Protein AF-K6VKT1-F1 (afdb_monomer_lite)

InterPro domains:
  IPR013321 Arc-type ribbon-helix-helix [G3DSA:1.10.1220.10] (5-89)

Structure (mmCIF, N/CA/C/O backbone):
data_AF-K6VKT1-F1
#
_entry.id   AF-K6VKT1-F1
#
loop_
_atom_site.group_PDB
_atom_site.id
_atom_site.type_symbol
_atom_site.label_atom_id
_atom_site.label_alt_id
_atom_site.label_comp_id
_atom_site.label_asym_id
_atom_site.label_entity_id
_atom_site.label_seq_id
_atom_site.pdbx_PDB_ins_code
_atom_site.Cartn_x
_atom_site.Cartn_y
_atom_site.Cartn_z
_atom_site.occupancy
_atom_site.B_iso_or_equiv
_atom_site.auth_seq_id
_atom_site.auth_comp_id
_atom_site.auth_asym_id
_atom_site.auth_atom_id
_atom_site.pdbx_PDB_model_num
ATOM 1 N N . MET A 1 1 ? -1.128 16.093 -6.378 1.00 46.22 1 MET A N 1
ATOM 2 C CA . MET A 1 1 ? -1.323 15.614 -4.992 1.00 46.22 1 MET A CA 1
ATOM 3 C C . MET A 1 1 ? -2.640 16.176 -4.493 1.00 46.22 1 MET A C 1
ATOM 5 O O . MET A 1 1 ? -2.759 17.392 -4.426 1.00 46.22 1 MET A O 1
ATOM 9 N N . SER A 1 2 ? -3.628 15.325 -4.219 1.00 62.34 2 SER A N 1
ATOM 10 C CA . SER A 1 2 ? -4.856 15.766 -3.548 1.00 62.34 2 SER A CA 1
ATOM 11 C C . SER A 1 2 ? -4.564 15.954 -2.062 1.00 62.34 2 SER A C 1
ATOM 13 O O . SER A 1 2 ? -3.916 15.103 -1.451 1.00 62.34 2 SER A O 1
ATOM 15 N N . LEU A 1 3 ? -5.033 17.053 -1.475 1.00 80.62 3 LEU A N 1
ATOM 16 C CA . LEU A 1 3 ? -5.015 17.238 -0.026 1.00 80.62 3 LEU A CA 1
ATOM 17 C C . LEU A 1 3 ? -5.959 16.215 0.635 1.00 80.62 3 LEU A C 1
ATOM 19 O O . LEU A 1 3 ? -6.937 15.764 0.035 1.00 80.62 3 LEU A O 1
ATOM 23 N N . MET A 1 4 ? -5.648 15.811 1.870 1.00 86.62 4 MET A N 1
ATOM 24 C CA . MET A 1 4 ? -6.509 14.919 2.657 1.00 86.62 4 MET A CA 1
ATOM 25 C C . MET A 1 4 ? -7.665 15.729 3.258 1.00 86.62 4 MET A C 1
ATOM 27 O O . MET A 1 4 ? -7.544 16.265 4.356 1.00 86.62 4 MET A O 1
ATOM 31 N N . GLU A 1 5 ? -8.778 15.845 2.540 1.00 91.12 5 GLU A N 1
ATOM 32 C CA . GLU A 1 5 ? -9.859 16.777 2.909 1.00 91.12 5 GLU A CA 1
ATOM 33 C C . GLU A 1 5 ? -10.912 16.186 3.859 1.00 91.12 5 GLU A C 1
ATOM 35 O O . GLU A 1 5 ? -11.642 16.921 4.522 1.00 91.12 5 GLU A O 1
ATOM 40 N N . ARG A 1 6 ? -11.017 14.853 3.938 1.00 89.56 6 ARG A N 1
ATOM 41 C CA . ARG A 1 6 ? -12.071 14.161 4.698 1.00 89.56 6 ARG A CA 1
ATOM 42 C C . ARG A 1 6 ? -11.475 13.207 5.729 1.00 89.56 6 ARG A C 1
ATOM 44 O O . ARG A 1 6 ? -10.629 12.379 5.398 1.00 89.56 6 ARG A O 1
ATOM 51 N N . ARG A 1 7 ? -11.952 13.293 6.977 1.00 91.88 7 ARG A N 1
ATOM 52 C CA . ARG A 1 7 ? -11.559 12.398 8.078 1.00 91.88 7 ARG A CA 1
ATOM 53 C C . ARG A 1 7 ? -12.620 11.324 8.297 1.00 91.88 7 ARG A C 1
ATOM 55 O O . ARG A 1 7 ? -13.789 11.639 8.490 1.00 91.88 7 ARG A O 1
ATOM 62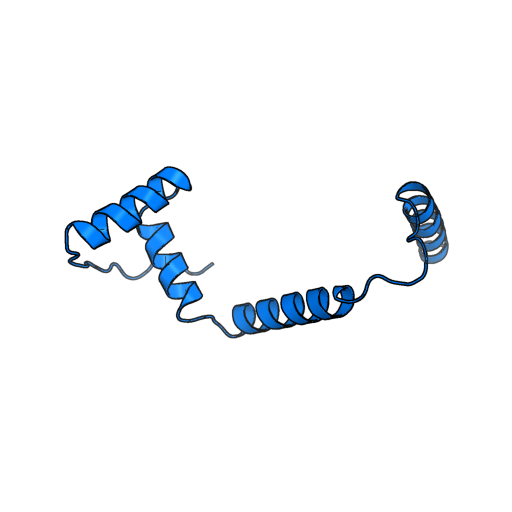 N N . LEU A 1 8 ? -12.189 10.066 8.312 1.00 90.12 8 LEU A N 1
ATOM 63 C CA . LEU A 1 8 ? -13.025 8.904 8.604 1.00 90.12 8 L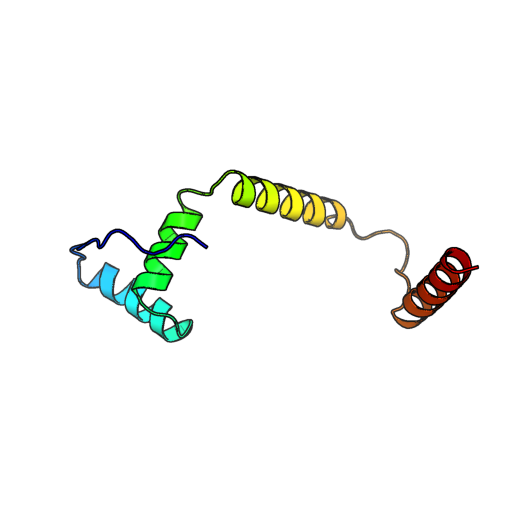EU A CA 1
ATOM 64 C C . LEU A 1 8 ? -12.712 8.369 10.008 1.00 90.12 8 LEU A C 1
ATOM 66 O O . LEU A 1 8 ? -11.543 8.260 10.381 1.00 90.12 8 LEU A O 1
ATOM 70 N N . GLN A 1 9 ? -13.749 8.006 10.763 1.00 94.44 9 GLN A N 1
ATOM 71 C CA . GLN A 1 9 ? -13.637 7.211 11.986 1.00 94.44 9 GLN A CA 1
ATOM 72 C C . GLN A 1 9 ? -14.180 5.808 11.700 1.00 94.44 9 GLN A C 1
ATOM 74 O O . GLN A 1 9 ? -15.294 5.666 11.205 1.00 94.44 9 GLN A O 1
ATOM 79 N N . LEU A 1 10 ? -13.384 4.780 11.994 1.00 92.19 10 LEU A N 1
ATOM 80 C CA . LEU A 1 10 ? -13.705 3.380 11.725 1.00 92.19 10 LEU A CA 1
ATOM 81 C C . LEU A 1 10 ? -13.569 2.573 13.016 1.00 92.19 10 LEU A C 1
ATOM 83 O O . LEU A 1 10 ? -12.575 2.713 13.725 1.00 92.19 10 LEU A O 1
ATOM 87 N N . LEU A 1 11 ? -14.553 1.723 13.303 1.00 97.00 11 LEU A N 1
ATOM 88 C CA . LEU A 1 11 ? -14.466 0.743 14.382 1.00 97.00 11 LEU A CA 1
ATOM 89 C C . LEU A 1 11 ? -13.997 -0.592 13.806 1.00 97.00 11 LEU A C 1
ATOM 91 O O . LEU A 1 11 ? -14.568 -1.096 12.840 1.00 97.00 11 LEU A O 1
ATOM 95 N N . LEU A 1 12 ? -12.950 -1.148 14.407 1.00 95.94 12 LEU A N 1
ATOM 96 C CA . LEU A 1 12 ? -12.381 -2.444 14.066 1.00 95.94 12 LEU A CA 1
ATOM 97 C C . LEU A 1 12 ? -12.433 -3.341 15.298 1.00 95.94 12 LEU A C 1
ATOM 99 O O . LEU A 1 12 ? -12.315 -2.859 16.424 1.00 95.94 12 LEU A O 1
ATOM 103 N N . ASP A 1 13 ? -12.578 -4.646 15.082 1.00 98.19 13 ASP A N 1
ATOM 104 C CA . ASP A 1 13 ? -12.271 -5.599 16.143 1.00 98.19 13 ASP A CA 1
ATOM 105 C C . ASP A 1 13 ? -10.755 -5.661 16.400 1.00 98.19 13 ASP A C 1
ATOM 107 O O . ASP A 1 13 ? -9.941 -5.162 15.612 1.00 98.19 13 ASP A O 1
ATOM 111 N N . ALA A 1 14 ? -10.382 -6.287 17.518 1.00 98.19 14 ALA A N 1
ATOM 112 C CA . ALA A 1 14 ? -8.988 -6.410 17.933 1.00 98.19 14 ALA A CA 1
ATOM 113 C C . ALA A 1 14 ? -8.129 -7.098 16.862 1.00 98.19 14 ALA A C 1
ATOM 115 O O . ALA A 1 14 ? -7.080 -6.585 16.486 1.00 98.19 14 ALA A O 1
ATOM 116 N N . ALA A 1 15 ? -8.617 -8.201 16.287 1.00 98.31 15 ALA A N 1
ATOM 117 C CA . ALA A 1 15 ? -7.867 -8.974 15.301 1.00 98.31 15 ALA A CA 1
ATOM 118 C C . ALA A 1 15 ? -7.555 -8.169 14.026 1.00 98.31 15 ALA A C 1
ATOM 120 O O . ALA A 1 15 ? -6.471 -8.293 13.454 1.00 98.31 15 ALA A O 1
ATOM 121 N N . ARG A 1 16 ? -8.493 -7.342 13.553 1.00 97.62 16 ARG A N 1
ATOM 122 C CA . ARG A 1 16 ? -8.285 -6.458 12.399 1.00 97.62 16 ARG A CA 1
ATOM 123 C C . ARG A 1 16 ? -7.351 -5.308 12.744 1.00 97.62 16 ARG A C 1
ATOM 125 O O . ARG A 1 16 ? -6.487 -4.989 11.930 1.00 97.62 16 ARG A O 1
ATOM 132 N N . TYR A 1 17 ? -7.500 -4.711 13.925 1.00 97.44 17 TYR A N 1
ATOM 133 C CA . TYR A 1 17 ? -6.596 -3.656 14.371 1.00 97.44 17 TYR A CA 1
ATOM 134 C C . TYR A 1 17 ? -5.150 -4.162 14.475 1.00 97.44 17 TYR A C 1
ATOM 136 O O . TYR A 1 17 ? -4.250 -3.536 13.918 1.00 97.44 17 TYR A O 1
ATOM 144 N N . ASP A 1 18 ? -4.934 -5.331 15.082 1.00 98.12 18 ASP A N 1
ATOM 145 C CA . ASP A 1 18 ? -3.606 -5.923 15.272 1.00 98.12 18 ASP A CA 1
ATOM 146 C C . ASP A 1 18 ? -2.898 -6.221 13.948 1.00 98.12 18 ASP A C 1
ATOM 148 O O . ASP A 1 18 ? -1.695 -5.978 13.814 1.00 98.12 18 ASP A O 1
ATOM 152 N N . LYS A 1 19 ? -3.646 -6.683 12.937 1.00 97.62 19 LYS A N 1
ATOM 153 C CA . LYS A 1 19 ? -3.117 -6.888 11.580 1.00 97.62 19 LYS A CA 1
ATOM 154 C C . LYS A 1 19 ? -2.583 -5.586 10.987 1.00 97.62 19 LYS A C 1
ATOM 156 O O . LYS A 1 19 ? -1.443 -5.542 10.534 1.00 97.62 19 LYS A O 1
ATOM 161 N N . ILE A 1 20 ? -3.376 -4.515 11.028 1.00 96.88 20 ILE A N 1
ATOM 162 C CA . ILE A 1 20 ? -2.982 -3.226 10.439 1.00 96.88 20 ILE A CA 1
ATOM 163 C C . ILE A 1 20 ? -1.857 -2.576 11.256 1.00 96.88 20 ILE A C 1
ATOM 165 O O . ILE A 1 20 ? -0.943 -1.983 10.687 1.00 96.88 20 ILE A O 1
ATOM 169 N N . ALA A 1 21 ? -1.889 -2.700 12.585 1.00 97.50 21 ALA A N 1
ATOM 170 C CA . ALA A 1 21 ? -0.849 -2.176 13.466 1.00 97.50 21 ALA A CA 1
ATOM 171 C C . ALA A 1 21 ? 0.498 -2.887 13.264 1.00 97.50 21 ALA A C 1
ATOM 173 O O . ALA A 1 21 ? 1.550 -2.247 13.330 1.00 97.50 21 ALA A O 1
ATOM 174 N N . THR A 1 22 ? 0.474 -4.196 13.007 1.00 98.31 22 THR A N 1
ATOM 175 C CA . THR A 1 22 ? 1.670 -4.973 12.658 1.00 98.31 22 THR A CA 1
ATOM 176 C C . THR A 1 22 ? 2.261 -4.499 11.334 1.00 98.31 22 THR A C 1
ATOM 178 O O . THR A 1 22 ? 3.442 -4.159 11.296 1.00 98.31 22 THR A O 1
ATOM 181 N N . GLU A 1 23 ? 1.439 -4.384 10.290 1.00 98.06 23 GLU A N 1
ATOM 182 C CA . GLU A 1 23 ? 1.875 -3.919 8.967 1.00 98.06 23 GLU A CA 1
ATOM 183 C C . GLU A 1 23 ? 2.446 -2.495 9.016 1.00 98.06 23 GLU A C 1
ATOM 185 O O . GLU A 1 23 ? 3.527 -2.219 8.498 1.00 98.06 23 GLU A O 1
ATOM 190 N N . ALA A 1 24 ? 1.763 -1.582 9.710 1.00 98.12 24 ALA A N 1
ATOM 191 C CA . ALA A 1 24 ? 2.224 -0.210 9.904 1.00 98.12 24 ALA A CA 1
ATOM 192 C C . ALA A 1 24 ? 3.617 -0.165 10.559 1.00 98.12 24 ALA A C 1
ATOM 194 O O . ALA A 1 24 ? 4.489 0.597 10.143 1.00 98.12 24 ALA A O 1
ATOM 195 N N . ARG A 1 25 ? 3.853 -1.026 11.557 1.00 98.12 25 ARG A N 1
ATOM 196 C CA . ARG A 1 25 ? 5.144 -1.120 12.247 1.00 98.12 25 ARG A CA 1
ATOM 197 C C . ARG A 1 25 ? 6.237 -1.689 11.348 1.00 98.12 25 ARG A C 1
ATOM 199 O O . ARG A 1 25 ? 7.333 -1.143 11.335 1.00 98.12 25 ARG A O 1
ATOM 206 N N . GLN A 1 26 ? 5.946 -2.764 10.618 1.00 97.88 26 GLN A N 1
ATOM 207 C CA . GLN A 1 26 ? 6.909 -3.424 9.730 1.00 97.88 26 GLN A CA 1
ATOM 208 C C . GLN A 1 26 ? 7.317 -2.530 8.555 1.00 97.88 26 GLN A C 1
ATOM 210 O O . GLN A 1 26 ? 8.493 -2.474 8.208 1.00 97.88 26 GLN A O 1
ATOM 215 N N . SER A 1 27 ? 6.369 -1.782 7.991 1.00 96.44 27 SER A N 1
ATOM 216 C CA . SER A 1 27 ? 6.612 -0.865 6.872 1.00 96.44 27 SER A CA 1
ATOM 217 C C . SER A 1 27 ? 7.105 0.528 7.295 1.00 96.44 27 SER A C 1
ATOM 219 O O . SER A 1 2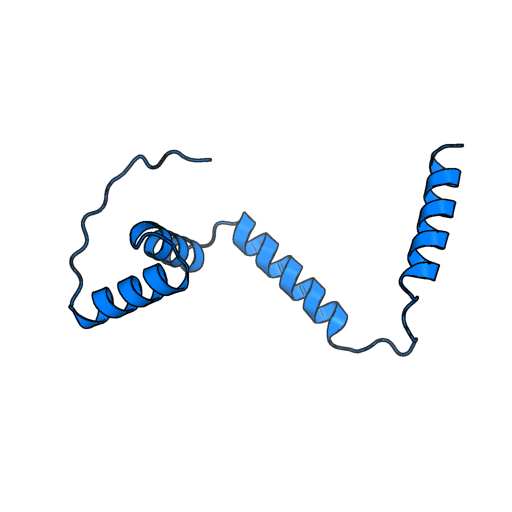7 ? 7.410 1.353 6.435 1.00 96.44 27 SER A O 1
ATOM 221 N N . GLY A 1 28 ? 7.170 0.828 8.600 1.00 97.38 28 GLY A N 1
ATOM 222 C CA . GLY A 1 28 ? 7.544 2.154 9.110 1.00 97.38 28 GLY A CA 1
ATOM 223 C C . GLY A 1 28 ? 6.533 3.257 8.761 1.00 97.38 28 GLY A C 1
ATOM 224 O O . GLY A 1 28 ? 6.884 4.436 8.709 1.00 97.38 28 GLY A O 1
ATOM 225 N N . ARG A 1 29 ? 5.277 2.890 8.486 1.00 97.00 29 ARG A N 1
ATOM 226 C CA . ARG A 1 29 ? 4.212 3.791 8.021 1.00 97.00 29 ARG A CA 1
ATOM 227 C C . ARG A 1 29 ? 3.145 3.979 9.091 1.00 97.00 29 ARG A C 1
ATOM 229 O O . ARG A 1 29 ? 3.014 3.205 10.031 1.00 97.00 29 ARG A O 1
ATOM 236 N N . SER A 1 30 ? 2.326 5.019 8.946 1.00 95.94 30 SER A N 1
ATOM 237 C CA . SER A 1 30 ? 1.156 5.179 9.818 1.00 95.94 30 SER A CA 1
ATOM 238 C C . SER A 1 30 ? 0.056 4.178 9.457 1.00 95.94 30 SER A C 1
ATOM 240 O O . SER A 1 30 ? -0.134 3.852 8.286 1.00 95.94 30 SER A O 1
ATOM 242 N N . VAL A 1 31 ? -0.752 3.778 10.445 1.00 95.50 31 VAL A N 1
ATOM 243 C CA . VAL A 1 31 ? -1.981 2.983 10.236 1.00 95.50 31 VAL A CA 1
ATOM 244 C C . VAL A 1 31 ? -2.863 3.597 9.144 1.00 95.50 31 VAL A C 1
ATOM 246 O O . VAL A 1 31 ? -3.364 2.895 8.272 1.00 95.50 31 VAL A O 1
ATOM 249 N N . ALA A 1 32 ? -3.000 4.925 9.136 1.00 94.19 32 ALA A N 1
ATOM 250 C CA . ALA A 1 32 ? -3.769 5.629 8.116 1.00 94.19 32 ALA A CA 1
ATOM 251 C C . ALA A 1 32 ? -3.170 5.472 6.706 1.00 94.19 32 ALA A C 1
ATOM 253 O O . ALA A 1 32 ? -3.918 5.387 5.738 1.00 94.19 32 ALA A O 1
ATOM 254 N N . ALA A 1 33 ? -1.841 5.418 6.570 1.00 95.19 33 ALA A N 1
ATOM 255 C CA . ALA A 1 33 ? -1.191 5.187 5.282 1.00 95.19 33 ALA A CA 1
ATOM 256 C C . ALA A 1 33 ? -1.401 3.757 4.767 1.00 95.19 33 ALA A C 1
ATOM 258 O O . ALA A 1 33 ? -1.578 3.592 3.564 1.00 95.19 33 ALA A O 1
ATOM 259 N N . VAL A 1 34 ? -1.415 2.759 5.654 1.00 96.44 34 VAL A N 1
ATOM 260 C CA . VAL A 1 34 ? -1.729 1.363 5.299 1.00 96.44 34 VAL A CA 1
ATOM 261 C C . VAL A 1 34 ? -3.188 1.233 4.854 1.00 96.44 34 VAL A C 1
ATOM 263 O O . VAL A 1 34 ? -3.477 0.622 3.832 1.00 96.44 34 VAL A O 1
ATOM 266 N N . ILE A 1 35 ? -4.121 1.866 5.577 1.00 94.88 35 ILE A N 1
ATOM 267 C CA . ILE A 1 35 ? -5.546 1.857 5.208 1.00 94.88 35 ILE A CA 1
ATOM 268 C C . ILE A 1 35 ? -5.766 2.497 3.834 1.00 94.88 35 ILE A C 1
ATOM 270 O O . ILE A 1 35 ? -6.526 1.961 3.035 1.00 94.88 35 ILE A O 1
ATOM 274 N N . ARG A 1 36 ? -5.112 3.629 3.546 1.00 92.81 36 ARG A N 1
ATOM 275 C CA . ARG A 1 36 ? -5.242 4.299 2.243 1.00 92.81 36 ARG A CA 1
ATOM 276 C C . ARG A 1 36 ? -4.731 3.444 1.098 1.00 92.81 36 ARG A C 1
ATOM 278 O O . ARG A 1 36 ? -5.453 3.271 0.133 1.00 92.81 36 ARG A O 1
ATOM 285 N N . GLU A 1 37 ? -3.565 2.832 1.248 1.00 92.69 37 GLU A N 1
ATOM 286 C CA . GLU A 1 37 ? -3.069 1.894 0.240 1.00 92.69 37 GLU A CA 1
ATOM 287 C C . GLU A 1 37 ? -4.025 0.714 0.032 1.00 92.69 37 GLU A C 1
ATOM 289 O O . GLU A 1 37 ? -4.270 0.314 -1.099 1.00 92.69 37 GLU A O 1
ATOM 294 N N . ALA A 1 38 ? -4.609 0.164 1.100 1.00 93.62 38 ALA A N 1
ATOM 295 C CA . ALA A 1 38 ? -5.598 -0.902 0.961 1.00 93.62 38 ALA A CA 1
ATOM 296 C C . ALA A 1 38 ? -6.851 -0.443 0.187 1.00 93.62 38 ALA A C 1
ATOM 298 O O . ALA A 1 38 ? -7.444 -1.242 -0.539 1.00 93.62 38 ALA A O 1
ATOM 299 N N . ILE A 1 39 ? -7.248 0.827 0.330 1.00 92.00 39 ILE A N 1
ATOM 300 C CA . ILE A 1 39 ? -8.327 1.443 -0.453 1.00 92.00 39 ILE A CA 1
ATOM 301 C C . ILE A 1 39 ? -7.895 1.584 -1.913 1.00 92.00 39 ILE A C 1
ATOM 303 O O . ILE A 1 39 ? -8.609 1.090 -2.780 1.00 92.00 39 ILE A O 1
ATOM 307 N N . ASP A 1 40 ? -6.733 2.177 -2.180 1.00 89.94 40 ASP A N 1
ATOM 308 C CA . ASP A 1 40 ? -6.218 2.401 -3.537 1.00 89.94 40 ASP A CA 1
ATOM 309 C C . ASP A 1 40 ? -6.046 1.068 -4.289 1.00 89.94 40 ASP A C 1
ATOM 311 O O . ASP A 1 40 ? -6.456 0.926 -5.437 1.00 89.94 40 ASP A O 1
ATOM 315 N N . ASN A 1 41 ? -5.549 0.032 -3.609 1.00 88.62 41 ASN A N 1
ATOM 316 C CA . ASN A 1 41 ? -5.423 -1.315 -4.169 1.00 88.62 41 ASN A CA 1
ATOM 317 C C . ASN A 1 41 ? -6.783 -1.966 -4.460 1.00 88.62 41 ASN A C 1
ATOM 319 O O . ASN A 1 41 ? -6.901 -2.775 -5.382 1.00 88.62 41 ASN A O 1
ATOM 323 N N . ARG A 1 42 ? -7.817 -1.658 -3.667 1.00 89.50 42 ARG A N 1
ATOM 324 C CA . ARG A 1 42 ? -9.171 -2.197 -3.868 1.00 89.50 42 ARG A CA 1
ATOM 325 C C . ARG A 1 42 ? -9.951 -1.431 -4.936 1.00 89.50 42 ARG A C 1
ATOM 327 O O . ARG A 1 42 ? -10.803 -2.030 -5.592 1.00 89.50 42 ARG A O 1
ATOM 334 N N . PHE A 1 43 ? -9.673 -0.141 -5.088 1.00 87.31 43 PHE A N 1
ATOM 335 C CA . PHE A 1 43 ? -10.324 0.772 -6.021 1.00 87.31 43 PHE A CA 1
ATOM 336 C C . PHE A 1 43 ? -9.268 1.476 -6.881 1.00 87.31 43 PHE A C 1
ATOM 338 O O . PHE A 1 43 ? -9.104 2.691 -6.760 1.00 87.31 43 PHE A O 1
ATOM 345 N N . PRO A 1 44 ? -8.539 0.725 -7.727 1.00 82.12 44 PRO A N 1
ATOM 346 C CA . PRO A 1 44 ? -7.514 1.315 -8.566 1.00 82.12 44 PRO A CA 1
ATOM 347 C C . PRO A 1 44 ? -8.159 2.307 -9.529 1.00 82.12 44 PRO A C 1
ATOM 349 O O . PRO A 1 44 ? -9.137 1.998 -10.211 1.00 82.12 44 PRO A O 1
ATOM 352 N N . ASP A 1 45 ? -7.587 3.495 -9.592 1.00 83.81 45 ASP A N 1
ATOM 353 C CA . ASP A 1 45 ? -7.860 4.488 -10.613 1.00 83.81 45 ASP A CA 1
ATOM 354 C C . ASP A 1 45 ? -7.314 4.034 -11.982 1.00 83.81 45 ASP A C 1
ATOM 356 O O . ASP A 1 45 ? -6.444 3.160 -12.085 1.00 83.81 45 ASP A O 1
ATOM 360 N N . ASP A 1 46 ? -7.841 4.613 -13.066 1.00 82.88 46 ASP A N 1
ATOM 361 C CA . ASP A 1 46 ? -7.545 4.182 -14.443 1.00 82.88 46 ASP A CA 1
ATOM 362 C C . ASP A 1 46 ? -6.041 4.183 -14.757 1.00 82.88 46 ASP A C 1
ATOM 364 O O . ASP A 1 46 ? -5.540 3.323 -15.490 1.00 82.88 46 ASP A O 1
ATOM 368 N N . ASP A 1 47 ? -5.297 5.111 -14.155 1.00 82.69 47 ASP A N 1
ATOM 369 C CA . ASP A 1 47 ? -3.843 5.185 -14.258 1.00 82.69 47 ASP A CA 1
ATOM 370 C C . ASP A 1 47 ? -3.139 4.012 -13.560 1.00 82.69 47 ASP A C 1
ATOM 372 O O . ASP A 1 47 ? -2.168 3.472 -14.099 1.00 82.69 47 ASP A O 1
ATOM 376 N N . ALA A 1 48 ? -3.610 3.590 -12.382 1.00 80.44 48 ALA A N 1
ATOM 377 C CA . ALA A 1 48 ? -3.086 2.417 -11.687 1.00 80.44 48 ALA A CA 1
ATOM 378 C C . ALA A 1 48 ? -3.385 1.135 -12.470 1.00 80.44 48 ALA A C 1
ATOM 380 O O . ALA A 1 48 ? -2.488 0.311 -12.668 1.00 80.44 48 ALA A O 1
ATOM 381 N N . ALA A 1 49 ? -4.596 1.012 -13.016 1.00 80.81 49 ALA A N 1
ATOM 382 C CA . ALA A 1 49 ? -4.953 -0.092 -13.899 1.00 80.81 49 ALA A CA 1
ATOM 383 C C . ALA A 1 49 ? -4.085 -0.112 -15.172 1.00 80.81 49 ALA A C 1
ATOM 385 O O . ALA A 1 49 ? -3.624 -1.178 -15.583 1.00 80.81 49 ALA A O 1
ATOM 386 N N . ARG A 1 50 ? -3.809 1.053 -15.780 1.00 85.25 50 ARG A N 1
ATOM 387 C CA . ARG A 1 50 ? -2.917 1.169 -16.947 1.00 85.25 50 ARG A CA 1
ATOM 388 C C . ARG A 1 50 ? -1.488 0.738 -16.617 1.00 85.25 50 ARG A C 1
ATOM 390 O O . ARG A 1 50 ? -0.920 -0.051 -17.367 1.00 85.25 50 ARG A O 1
ATOM 397 N N . ARG A 1 51 ? -0.922 1.204 -15.497 1.00 85.69 51 ARG A N 1
ATOM 398 C CA . ARG A 1 51 ? 0.422 0.793 -15.049 1.00 85.69 51 ARG A CA 1
ATOM 399 C C . ARG A 1 51 ? 0.503 -0.711 -14.803 1.00 85.69 51 ARG A C 1
ATOM 401 O O . ARG A 1 51 ? 1.462 -1.339 -15.235 1.00 85.69 51 ARG A O 1
ATOM 408 N N . MET A 1 52 ? -0.511 -1.291 -14.160 1.00 86.44 52 MET A N 1
ATOM 409 C CA . MET A 1 52 ? -0.547 -2.727 -13.884 1.00 86.44 52 MET A CA 1
ATOM 410 C C . MET A 1 52 ? -0.618 -3.567 -15.167 1.00 86.44 52 MET A C 1
ATOM 412 O O . MET A 1 52 ? 0.044 -4.599 -15.245 1.00 86.44 52 MET A O 1
ATOM 416 N N . ARG A 1 53 ? -1.353 -3.110 -16.193 1.00 88.81 53 ARG A N 1
ATOM 417 C CA . ARG A 1 53 ? -1.342 -3.751 -17.520 1.00 88.81 53 ARG A CA 1
ATOM 418 C C . ARG A 1 53 ? 0.037 -3.693 -18.173 1.00 88.81 53 ARG A C 1
ATOM 420 O O . ARG A 1 53 ? 0.553 -4.741 -18.531 1.00 88.81 53 ARG A O 1
ATOM 427 N N . GLY A 1 54 ? 0.668 -2.519 -18.228 1.00 91.62 54 GLY A N 1
ATOM 428 C CA . GLY A 1 54 ? 2.002 -2.384 -18.827 1.00 91.62 54 GLY A CA 1
ATOM 429 C C . GLY A 1 54 ? 3.075 -3.213 -18.111 1.00 91.62 54 GLY A C 1
ATOM 430 O O . GLY A 1 54 ? 3.907 -3.840 -18.756 1.00 91.62 54 GLY A O 1
ATOM 431 N N . ALA A 1 55 ? 3.031 -3.286 -16.775 1.00 92.75 55 ALA A N 1
ATOM 432 C CA . ALA A 1 55 ? 3.934 -4.146 -16.008 1.00 92.75 55 ALA A CA 1
ATOM 433 C C . ALA A 1 55 ? 3.720 -5.633 -16.325 1.00 92.75 55 ALA A C 1
ATOM 435 O O . ALA A 1 55 ? 4.682 -6.389 -16.440 1.00 92.75 55 ALA A O 1
ATOM 436 N N . ARG A 1 56 ? 2.462 -6.053 -16.487 1.00 93.25 56 ARG A N 1
ATOM 437 C CA . ARG A 1 56 ? 2.128 -7.424 -16.871 1.00 93.25 56 ARG A CA 1
ATOM 438 C C . ARG A 1 56 ? 2.602 -7.746 -18.286 1.00 93.25 56 ARG A C 1
ATOM 440 O O . ARG A 1 56 ? 3.229 -8.780 -18.466 1.00 93.25 56 ARG A O 1
ATOM 447 N N . GLU A 1 57 ? 2.354 -6.859 -19.244 1.00 94.19 57 GLU A N 1
ATOM 448 C CA . GLU A 1 57 ? 2.825 -7.000 -20.627 1.00 94.19 57 GLU A CA 1
ATOM 449 C C . GLU A 1 57 ? 4.355 -7.122 -20.675 1.00 94.19 57 GLU A C 1
ATOM 451 O O . GLU A 1 57 ? 4.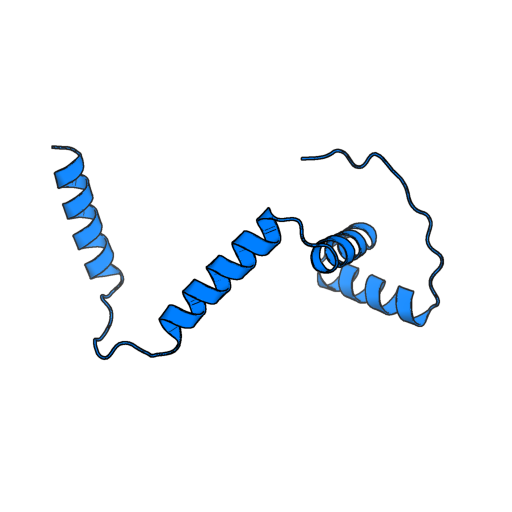879 -8.033 -21.309 1.00 94.19 57 GLU A O 1
ATOM 456 N N . LEU A 1 58 ? 5.076 -6.282 -19.923 1.00 92.62 58 LEU A N 1
ATOM 457 C CA . LEU A 1 58 ? 6.532 -6.371 -19.806 1.00 92.62 58 LEU A CA 1
ATOM 458 C C . LEU A 1 58 ? 6.986 -7.734 -19.261 1.00 92.62 58 LEU A C 1
ATOM 460 O O . LEU A 1 58 ? 7.897 -8.344 -19.811 1.00 92.62 58 LEU A O 1
ATOM 464 N N . LEU A 1 59 ? 6.353 -8.229 -18.194 1.00 93.44 59 LEU A N 1
ATOM 465 C CA . LEU A 1 59 ? 6.687 -9.541 -17.633 1.00 93.44 59 LEU A CA 1
ATOM 466 C C . LEU A 1 59 ? 6.381 -10.677 -18.616 1.00 93.44 59 LEU A C 1
ATOM 468 O O . LEU A 1 59 ? 7.176 -11.608 -18.733 1.00 93.44 59 LEU A O 1
ATOM 472 N N . GLU A 1 60 ? 5.274 -10.589 -19.352 1.00 93.44 60 GLU A N 1
ATOM 473 C CA . GLU A 1 60 ? 4.910 -11.554 -20.394 1.00 93.44 60 GLU A CA 1
ATOM 474 C C . GLU A 1 60 ? 5.954 -11.586 -21.524 1.00 93.44 60 GLU A C 1
ATOM 476 O O . GLU A 1 60 ? 6.319 -12.672 -21.971 1.00 93.4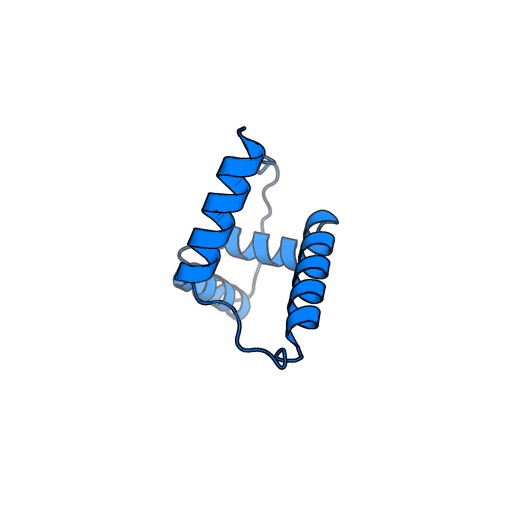4 60 GLU A O 1
ATOM 481 N N . MET A 1 61 ? 6.530 -10.439 -21.907 1.00 88.12 61 MET A N 1
ATOM 482 C CA . MET A 1 61 ? 7.648 -10.386 -22.865 1.00 88.12 61 MET A CA 1
ATOM 483 C C . MET A 1 61 ? 8.911 -11.096 -22.355 1.00 88.12 61 MET A C 1
ATOM 485 O O . MET A 1 61 ? 9.707 -11.572 -23.156 1.00 88.12 61 MET A O 1
ATOM 489 N N . THR A 1 62 ? 9.090 -11.195 -21.035 1.00 85.56 62 THR A N 1
ATOM 490 C CA . THR A 1 62 ? 10.232 -11.891 -20.412 1.00 85.56 62 THR A CA 1
ATOM 491 C C . THR A 1 62 ? 9.950 -13.352 -20.054 1.00 85.56 62 THR A C 1
ATOM 493 O O . THR A 1 62 ? 10.827 -14.035 -19.528 1.00 85.56 62 THR A O 1
ATOM 496 N N . ALA A 1 63 ? 8.736 -13.854 -20.308 1.00 85.88 63 ALA A N 1
ATOM 497 C CA . ALA A 1 63 ? 8.321 -15.191 -19.878 1.00 85.88 63 ALA A CA 1
ATOM 498 C C . ALA A 1 63 ? 9.099 -16.322 -20.570 1.00 85.88 63 ALA A C 1
ATOM 500 O O . ALA A 1 63 ? 9.212 -17.419 -20.020 1.00 85.88 63 ALA A O 1
ATOM 501 N N . GLN A 1 64 ? 9.633 -16.061 -21.764 1.00 83.31 64 GLN A N 1
ATOM 502 C CA . GLN A 1 64 ? 10.567 -16.948 -22.444 1.00 83.31 64 GLN A CA 1
ATOM 503 C C . GLN A 1 64 ? 11.955 -16.302 -22.432 1.00 83.31 64 GLN A C 1
ATOM 505 O O . GLN A 1 64 ? 12.103 -15.192 -22.947 1.00 83.31 64 GLN A O 1
ATOM 510 N N . PRO A 1 65 ? 12.972 -16.963 -21.851 1.00 76.81 65 PRO A N 1
ATOM 511 C CA . PRO A 1 65 ? 14.353 -16.532 -22.011 1.00 76.81 65 PRO A CA 1
ATOM 512 C C . PRO A 1 65 ? 14.690 -16.483 -23.503 1.00 76.81 65 PRO A C 1
ATOM 514 O O . PRO A 1 65 ? 14.378 -17.425 -24.228 1.00 76.81 65 PRO A O 1
ATOM 517 N N . GLY A 1 66 ? 15.306 -15.395 -23.962 1.00 72.75 66 GLY A N 1
ATOM 518 C CA . GLY A 1 66 ? 15.804 -15.325 -25.333 1.00 72.75 66 GLY A CA 1
ATOM 519 C C . GLY A 1 66 ? 16.909 -16.357 -25.575 1.00 72.75 66 GLY A C 1
ATOM 520 O O . GLY A 1 66 ? 17.681 -16.671 -24.670 1.00 72.75 66 GLY A O 1
ATOM 521 N N . ASP A 1 67 ? 17.009 -16.851 -26.810 1.00 74.44 67 ASP A N 1
ATOM 522 C CA . ASP A 1 67 ? 18.025 -17.836 -27.222 1.00 74.44 67 ASP A CA 1
ATOM 523 C C . ASP A 1 67 ? 19.444 -17.247 -27.333 1.00 74.44 67 ASP A C 1
ATOM 525 O O . ASP A 1 67 ? 20.420 -17.970 -27.539 1.00 74.44 67 ASP A O 1
ATOM 529 N N . VAL A 1 68 ? 19.573 -15.926 -27.206 1.00 73.25 68 VAL A N 1
ATOM 530 C CA . VAL A 1 68 ? 20.840 -15.200 -27.287 1.00 73.25 68 VAL A CA 1
ATOM 531 C C . VAL A 1 68 ? 21.258 -14.705 -25.910 1.00 73.25 68 VAL A C 1
ATOM 533 O O . VAL A 1 68 ? 20.451 -14.163 -25.153 1.00 73.25 68 VAL A O 1
ATOM 536 N N . ALA A 1 69 ? 22.542 -14.882 -25.589 1.00 74.44 69 ALA A N 1
ATOM 537 C CA . ALA A 1 69 ? 23.139 -14.227 -24.436 1.00 74.44 69 ALA A CA 1
ATOM 538 C C . ALA A 1 69 ? 22.974 -12.712 -24.612 1.00 74.44 69 ALA A C 1
ATOM 540 O O . ALA A 1 69 ? 23.394 -12.160 -25.628 1.00 74.44 69 ALA A O 1
ATOM 541 N N . GLY A 1 70 ? 22.306 -12.069 -23.654 1.00 74.81 70 GLY A N 1
ATOM 542 C CA . GLY A 1 70 ? 22.127 -10.622 -23.670 1.00 74.81 70 GLY A CA 1
ATOM 543 C C . GLY A 1 70 ? 23.468 -9.894 -23.598 1.00 74.81 70 GLY A C 1
ATOM 544 O O . GLY A 1 70 ? 24.445 -10.425 -23.065 1.00 74.81 70 GLY A O 1
ATOM 545 N N . GLU A 1 71 ? 23.491 -8.675 -24.123 1.00 85.06 71 GLU A N 1
ATOM 546 C CA . GLU A 1 71 ? 24.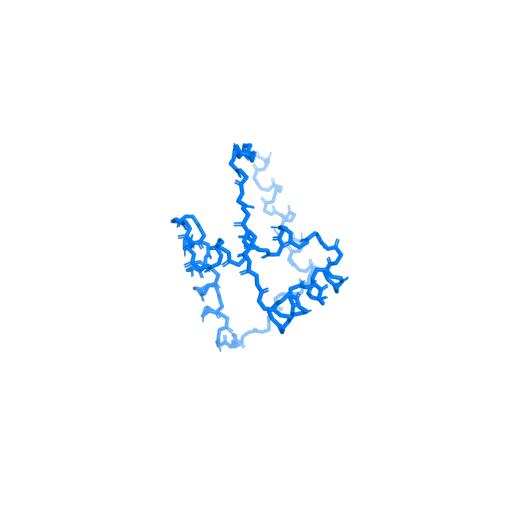657 -7.797 -24.080 1.00 85.06 71 GLU A CA 1
ATOM 547 C C . GLU A 1 71 ? 25.067 -7.506 -22.631 1.00 85.06 71 GLU A C 1
ATOM 549 O O . GLU A 1 71 ? 24.241 -7.337 -21.724 1.00 85.06 71 GLU A O 1
ATOM 554 N N . SER A 1 72 ? 26.372 -7.447 -22.402 1.00 88.50 72 SER A N 1
ATOM 555 C CA . SER A 1 72 ? 26.935 -7.080 -21.114 1.00 88.50 72 SER A CA 1
ATOM 556 C C . SER A 1 72 ? 26.689 -5.598 -20.799 1.00 88.50 72 SER A C 1
ATOM 558 O O . SER A 1 72 ? 26.542 -4.762 -21.695 1.00 88.50 72 SER A O 1
ATOM 560 N N . PRO A 1 73 ? 26.724 -5.207 -19.511 1.00 89.81 73 PRO A N 1
ATOM 561 C CA . PRO A 1 73 ? 26.602 -3.803 -19.131 1.00 89.81 73 PRO A CA 1
ATOM 562 C C . PRO A 1 73 ? 27.661 -2.869 -19.741 1.00 89.81 73 PRO A C 1
ATOM 564 O O . PRO A 1 73 ? 27.429 -1.663 -19.770 1.00 89.81 73 PRO A O 1
ATOM 567 N N . SER A 1 74 ? 28.831 -3.374 -20.151 1.00 92.62 74 SER A N 1
ATOM 568 C CA . SER A 1 74 ? 29.852 -2.584 -20.857 1.00 92.62 74 SER A CA 1
ATOM 569 C C . SER A 1 74 ? 29.477 -2.356 -22.317 1.00 92.62 74 SER A C 1
ATOM 571 O O . SER A 1 74 ? 29.479 -1.209 -22.748 1.00 92.62 74 SER A O 1
ATOM 573 N N . GLU A 1 75 ? 29.065 -3.410 -23.026 1.00 92.31 75 GLU A N 1
ATOM 574 C CA . GLU A 1 75 ? 28.647 -3.330 -24.435 1.00 92.31 75 GLU A CA 1
ATOM 575 C C . GLU A 1 75 ? 27.451 -2.380 -24.599 1.00 92.31 75 GLU A C 1
ATOM 577 O O . GLU A 1 75 ? 27.465 -1.498 -25.452 1.00 92.31 75 GLU A O 1
ATOM 582 N N . LEU A 1 76 ? 26.470 -2.452 -23.690 1.00 91.75 76 LEU A N 1
ATOM 583 C CA . LEU A 1 76 ? 25.320 -1.538 -23.688 1.00 91.75 76 LEU A CA 1
ATOM 584 C C . LEU A 1 76 ? 25.710 -0.068 -23.471 1.00 91.75 76 LEU A C 1
ATOM 586 O O . LEU A 1 76 ? 25.066 0.832 -24.008 1.00 91.75 76 LEU A O 1
ATOM 590 N N . LYS A 1 77 ? 26.738 0.201 -22.657 1.00 92.31 77 LYS A N 1
ATOM 591 C CA . LYS A 1 77 ? 27.213 1.574 -22.418 1.00 92.31 77 LYS A CA 1
ATOM 592 C C . LYS A 1 77 ? 27.935 2.134 -23.632 1.00 92.31 77 LYS A C 1
ATOM 594 O O . LYS A 1 77 ? 27.759 3.312 -23.924 1.00 92.31 77 LYS A O 1
ATOM 599 N N . GLU A 1 78 ? 28.737 1.308 -24.296 1.00 94.00 78 GLU A N 1
ATOM 600 C CA . GLU A 1 78 ? 29.457 1.676 -25.515 1.00 94.00 78 GLU A CA 1
ATOM 601 C C . GLU A 1 78 ? 28.466 1.984 -26.643 1.00 94.00 78 GLU A C 1
ATOM 603 O O . GLU A 1 78 ? 28.472 3.100 -27.158 1.00 94.00 78 GLU A O 1
ATOM 608 N N . ALA A 1 79 ? 27.512 1.084 -26.906 1.00 91.19 79 ALA A N 1
ATOM 609 C CA . ALA A 1 79 ? 26.461 1.300 -27.902 1.00 91.19 79 ALA A CA 1
ATOM 610 C C . ALA A 1 79 ? 25.614 2.557 -27.616 1.00 91.19 79 ALA A C 1
ATOM 612 O O . ALA A 1 79 ? 25.262 3.308 -28.526 1.00 91.19 79 ALA A O 1
ATOM 613 N N . TYR A 1 80 ? 25.297 2.824 -26.342 1.00 91.56 80 TYR A N 1
ATOM 614 C CA . TYR A 1 80 ? 24.568 4.036 -25.961 1.00 91.56 80 TYR A CA 1
ATOM 615 C C . TYR A 1 80 ? 25.393 5.315 -26.171 1.00 91.56 80 TYR A C 1
ATOM 617 O O . TYR A 1 80 ? 24.838 6.334 -26.579 1.00 91.56 80 TYR A O 1
ATOM 625 N N . ALA A 1 81 ? 26.698 5.284 -25.885 1.00 94.19 81 ALA A N 1
ATOM 626 C CA . ALA A 1 81 ? 27.582 6.425 -26.108 1.00 94.19 81 ALA A CA 1
ATOM 627 C C . ALA A 1 81 ? 27.691 6.763 -27.603 1.00 94.19 81 ALA A C 1
ATOM 629 O O . ALA A 1 81 ? 27.546 7.929 -27.963 1.00 94.19 81 ALA A O 1
ATOM 630 N N . GLU A 1 82 ? 27.845 5.750 -28.459 1.00 93.12 82 GLU A N 1
ATOM 631 C CA . GLU A 1 82 ? 27.866 5.914 -29.918 1.00 93.12 82 GLU A CA 1
ATOM 632 C C . GLU A 1 82 ? 26.554 6.518 -30.442 1.00 93.12 82 GLU A C 1
ATOM 634 O O . GLU A 1 82 ? 26.569 7.511 -31.170 1.00 93.12 82 GLU A O 1
ATOM 639 N N . ALA A 1 83 ? 25.406 5.988 -30.004 1.00 92.25 83 ALA A N 1
ATOM 640 C CA . ALA A 1 83 ? 24.097 6.516 -30.393 1.00 92.25 83 ALA A CA 1
ATOM 641 C C . ALA A 1 83 ? 23.879 7.967 -29.924 1.00 92.25 83 ALA A C 1
ATOM 643 O O . ALA A 1 83 ? 23.241 8.770 -30.611 1.00 92.25 83 ALA A O 1
ATOM 644 N N . LEU A 1 84 ? 24.401 8.321 -28.745 1.00 93.06 84 LEU A N 1
ATOM 645 C CA . LEU A 1 84 ? 24.314 9.679 -28.218 1.00 93.06 84 LEU A CA 1
ATOM 646 C C . LEU A 1 84 ? 25.157 10.652 -29.050 1.00 93.06 84 LEU A C 1
ATOM 648 O O . LEU A 1 84 ? 24.669 11.734 -29.374 1.00 93.06 84 LEU A O 1
ATOM 652 N N . GLU A 1 85 ? 26.382 10.272 -29.415 1.00 93.75 85 GLU A N 1
ATOM 653 C CA . GLU A 1 85 ? 27.253 11.070 -30.285 1.00 93.75 85 GLU A CA 1
ATOM 654 C C . GLU A 1 85 ? 26.632 11.289 -31.669 1.00 93.75 85 GLU A C 1
ATOM 656 O O . GLU A 1 85 ? 26.623 12.421 -32.151 1.00 93.75 85 GLU A O 1
ATOM 661 N N . GLU A 1 86 ? 26.029 10.255 -32.265 1.00 92.69 86 GLU A N 1
ATOM 662 C CA . GLU A 1 86 ? 25.314 10.373 -33.543 1.00 92.69 86 GLU A CA 1
ATOM 663 C C . GLU A 1 86 ? 24.129 11.347 -33.450 1.00 92.69 86 GLU A C 1
ATOM 665 O O . GLU A 1 86 ? 23.916 12.155 -34.348 1.00 92.69 86 GLU A O 1
ATOM 670 N N . SER A 1 87 ? 23.382 11.325 -32.341 1.00 87.56 87 SER A N 1
ATOM 671 C CA . SER A 1 87 ? 22.232 12.220 -32.143 1.00 87.56 87 SER A CA 1
ATOM 672 C C . SER A 1 87 ? 22.601 13.691 -31.898 1.00 87.56 87 SER A C 1
ATOM 674 O O . SER A 1 87 ? 21.735 14.564 -31.991 1.00 87.56 87 SER A O 1
ATOM 676 N N . LEU A 1 88 ? 23.860 13.961 -31.534 1.00 85.94 88 LEU A N 1
ATOM 677 C CA . LEU A 1 88 ? 24.371 15.290 -31.186 1.00 85.94 88 LEU A CA 1
ATOM 678 C C . LEU A 1 88 ? 25.224 15.931 -32.297 1.00 85.94 88 LEU A C 1
ATOM 680 O O . LEU A 1 88 ? 25.570 17.110 -32.164 1.00 85.94 88 LEU A O 1
ATOM 684 N N . SER A 1 89 ? 25.567 15.183 -33.352 1.00 73.75 89 SER A N 1
ATOM 685 C CA . SER A 1 89 ? 26.281 15.670 -34.543 1.00 73.75 89 SER A CA 1
ATOM 686 C C . SER A 1 89 ? 25.342 16.223 -35.614 1.00 73.75 89 SER A C 1
ATOM 688 O O . SER A 1 89 ? 25.873 16.985 -36.458 1.00 73.75 89 SER A O 1
#

Secondary structure (DSSP, 8-state):
-------------HHHHHHHHHHHHHHT--HHHHHHHHHHHHS--HHHHHHHHHHHHHHHHTSS--SSPPPPHHHHHHHHHHHHHHHH-

Sequence (89 aa):
MSLMERRLQLLLDAARYDKIATEARQSGRSVAAVIREAIDNRFPDDDAARRMRGARELLEMTAQPGDVAGESPSELKEAYAEALEESLS

Organism: NCBI:txid1184609

Foldseek 3Di:
DDDPPDDDDDDDDPVVVVVLVVVCVVVVHDSVVSVVVVVCVVVPDPVRVVVVVVVVVVVVVPVDPDPDDDDDPVRVVVVVVVVVVVVVD

Radius of gyration: 22.5 Å; chains: 1; bounding box: 44×35×52 Å

pLDDT: mean 89.58, std 8.6, range [46.22, 98.31]